Protein AF-A0A2V7MPB0-F1 (afdb_monomer)

Foldseek 3Di:
DDDDDDDDDDDDDDDDDDDDDDDDDDPPPDDPLVVLLVVLCVPPLLVLVQLLQQQPWDALVLSCVLVVHDSVVSVVNVVSCVVSQQKDWDDDPPTITIHGGDDDPVSVVVSVVSSVVCPPPPSSVSSNVSSVVVVVVVVVVVVVVVVVVPD

pLDDT: mean 77.84, std 22.3, range [32.78, 97.69]

Mean predicted aligned error: 12.43 Å

Radius of gyration: 20.76 Å; Cα contacts (8 Å, |Δi|>4): 120; chains: 1; bounding box: 66×56×43 Å

Structure (mmCIF, N/CA/C/O backbone):
data_AF-A0A2V7MPB0-F1
#
_entry.id   AF-A0A2V7MPB0-F1
#
loop_
_atom_site.group_PDB
_atom_site.id
_atom_site.type_symbol
_atom_site.label_atom_id
_atom_site.label_alt_id
_atom_site.label_comp_id
_atom_site.label_asym_id
_atom_site.label_entity_id
_atom_site.label_seq_id
_atom_site.pdbx_PDB_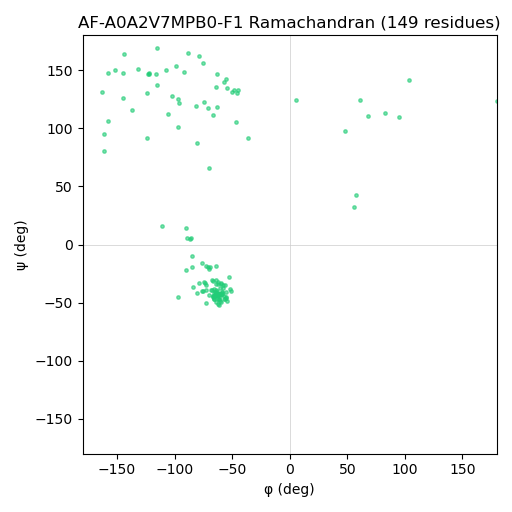ins_code
_atom_site.Cartn_x
_atom_site.Cartn_y
_atom_site.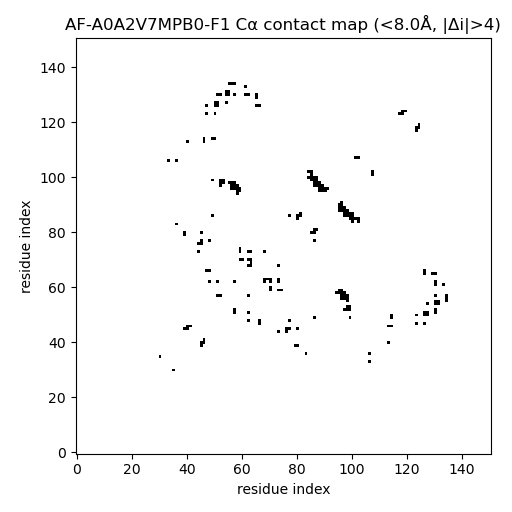Cartn_z
_atom_site.occupancy
_atom_site.B_iso_or_equiv
_atom_site.auth_seq_id
_atom_site.auth_comp_id
_atom_site.auth_asym_id
_atom_site.auth_atom_id
_atom_site.pdbx_PDB_model_num
ATOM 1 N N . MET A 1 1 ? 47.059 25.910 17.889 1.00 35.47 1 MET A N 1
ATOM 2 C CA . MET A 1 1 ? 45.978 26.464 17.040 1.00 35.47 1 MET A CA 1
ATOM 3 C C . MET A 1 1 ? 44.993 25.345 16.691 1.00 35.47 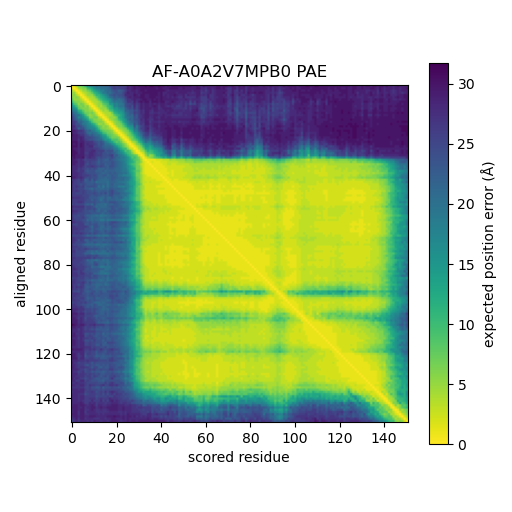1 MET A C 1
ATOM 5 O O . MET A 1 1 ? 45.446 24.213 16.582 1.00 35.47 1 MET A O 1
ATOM 9 N N . PRO A 1 2 ? 43.673 25.607 16.669 1.00 44.56 2 PRO A N 1
ATOM 10 C CA . PRO A 1 2 ? 42.659 24.705 17.219 1.00 44.56 2 PRO A CA 1
ATOM 11 C C . PRO A 1 2 ? 41.674 24.093 16.204 1.00 44.56 2 PRO A C 1
ATOM 13 O O . PRO A 1 2 ? 41.567 24.509 15.057 1.00 44.56 2 PRO A O 1
ATOM 16 N N . ARG A 1 3 ? 40.927 23.110 16.724 1.00 42.91 3 ARG A N 1
ATOM 17 C CA . ARG A 1 3 ? 39.773 22.381 16.168 1.00 42.91 3 ARG A CA 1
ATOM 18 C C . ARG A 1 3 ? 38.673 23.284 15.566 1.00 42.91 3 ARG A C 1
ATOM 20 O O . ARG A 1 3 ? 38.151 24.150 16.265 1.00 42.91 3 ARG A O 1
ATOM 27 N N . GLN A 1 4 ? 38.202 22.955 14.360 1.00 40.31 4 GLN A N 1
ATOM 28 C CA . GLN A 1 4 ? 36.824 23.200 13.880 1.00 40.31 4 GLN A CA 1
ATOM 29 C C . GLN A 1 4 ? 36.034 21.895 14.127 1.00 40.31 4 GLN A C 1
ATOM 31 O O . GLN A 1 4 ? 36.533 20.840 13.758 1.00 40.31 4 GLN A O 1
ATOM 36 N N . LYS A 1 5 ? 34.922 21.756 14.867 1.00 34.31 5 LYS A N 1
ATOM 37 C CA . LYS A 1 5 ? 33.703 22.536 15.180 1.00 34.31 5 LYS A CA 1
ATOM 38 C C . LYS A 1 5 ? 32.721 22.732 14.016 1.00 34.31 5 LYS A C 1
ATOM 40 O O . LYS A 1 5 ? 32.942 23.578 13.162 1.00 34.31 5 LYS A O 1
ATOM 45 N N . GLY A 1 6 ? 31.569 22.061 14.164 1.00 32.78 6 GLY A N 1
ATOM 46 C CA . GLY A 1 6 ? 30.257 22.455 13.635 1.00 32.78 6 GLY A CA 1
ATOM 47 C C . GLY A 1 6 ? 29.822 21.674 12.396 1.00 32.78 6 GLY A C 1
ATOM 48 O O . GLY A 1 6 ? 30.654 21.381 11.558 1.00 32.78 6 GLY A O 1
ATOM 49 N N . TYR A 1 7 ? 28.572 21.282 12.164 1.00 33.94 7 TYR A N 1
ATOM 50 C CA . TYR A 1 7 ? 27.263 21.359 12.830 1.00 33.94 7 TYR A CA 1
ATOM 51 C C . TYR A 1 7 ? 26.460 20.183 12.202 1.00 33.94 7 TYR A C 1
ATOM 53 O O . TYR A 1 7 ? 26.787 19.756 11.103 1.00 33.94 7 TYR A O 1
ATOM 61 N N . PHE A 1 8 ? 25.532 19.500 12.873 1.00 36.81 8 PHE A N 1
ATOM 62 C CA . PHE A 1 8 ? 24.107 19.827 12.785 1.00 36.81 8 PHE A CA 1
ATOM 63 C C . PHE A 1 8 ? 23.319 19.185 13.943 1.00 36.81 8 PHE A C 1
ATOM 65 O O . PHE A 1 8 ? 23.460 18.005 14.264 1.00 36.81 8 PHE A O 1
ATOM 72 N N . HIS A 1 9 ? 22.500 20.038 14.562 1.00 37.03 9 HIS A N 1
ATOM 73 C CA . HIS A 1 9 ? 21.437 19.794 15.543 1.00 37.03 9 HIS A CA 1
ATOM 74 C C . HIS A 1 9 ? 20.533 18.616 15.139 1.00 37.03 9 HIS A C 1
ATOM 76 O O . HIS A 1 9 ? 20.185 18.493 13.974 1.00 37.03 9 HIS A O 1
ATOM 82 N N . ARG A 1 10 ? 20.183 17.634 15.980 1.00 37.50 10 ARG A N 1
ATOM 83 C CA . ARG A 1 10 ? 19.564 17.608 17.324 1.00 37.50 10 ARG A CA 1
ATOM 84 C C . ARG A 1 10 ? 18.156 18.231 17.383 1.00 37.50 10 ARG A C 1
ATOM 86 O O . ARG A 1 10 ? 17.998 19.421 17.162 1.00 37.50 10 ARG A O 1
ATOM 93 N N . HIS A 1 11 ? 17.228 17.397 17.871 1.00 33.38 11 HIS A N 1
ATOM 94 C CA . HIS A 1 11 ? 15.872 17.647 18.385 1.00 33.38 11 HIS A CA 1
ATOM 95 C C . HIS A 1 11 ? 14.714 17.487 17.397 1.00 33.38 11 HIS A C 1
ATOM 97 O O . HIS A 1 11 ? 14.503 18.336 16.555 1.00 33.38 11 HIS A O 1
ATOM 103 N N . HIS A 1 12 ? 13.908 16.438 17.596 1.00 35.84 12 HIS A N 1
ATOM 104 C CA . HIS A 1 12 ? 12.483 16.578 17.930 1.00 35.84 12 HIS A CA 1
ATOM 105 C C . HIS A 1 12 ? 11.972 15.262 18.534 1.00 35.84 12 HIS A C 1
ATOM 107 O O . HIS A 1 12 ? 11.354 14.425 17.888 1.00 35.84 12 HIS A O 1
ATOM 113 N N . ALA A 1 13 ? 12.264 15.079 19.820 1.00 36.88 13 ALA A N 1
ATOM 114 C CA . ALA A 1 13 ? 11.569 14.128 20.671 1.00 36.88 13 ALA A CA 1
ATOM 115 C C . ALA A 1 13 ? 11.028 14.896 21.881 1.00 36.88 13 ALA A C 1
ATOM 117 O O . ALA A 1 13 ? 11.789 15.596 22.547 1.00 36.88 13 ALA A O 1
ATOM 118 N N . ARG A 1 14 ? 9.736 14.679 22.157 1.00 37.25 14 ARG A N 1
ATOM 119 C CA . ARG A 1 14 ? 8.927 15.114 23.314 1.00 37.25 14 ARG A CA 1
ATOM 120 C C . ARG A 1 14 ? 8.344 16.531 23.278 1.00 37.25 14 ARG A C 1
ATOM 122 O O . ARG A 1 14 ? 9.038 17.508 23.512 1.00 37.25 14 ARG A O 1
ATOM 129 N N . SER A 1 15 ? 7.014 16.589 23.190 1.00 34.22 15 SER A N 1
ATOM 130 C CA . SER A 1 15 ? 6.198 17.325 24.166 1.00 34.22 15 SER A CA 1
ATOM 131 C C . SER A 1 15 ? 4.739 16.854 24.099 1.00 34.22 15 SER A C 1
ATOM 133 O O . SER A 1 15 ? 3.956 17.304 23.270 1.00 34.22 15 SER A O 1
ATOM 135 N N . LEU A 1 16 ? 4.389 15.904 24.969 1.00 42.66 16 LEU A N 1
ATOM 136 C CA . LEU A 1 16 ? 3.014 15.652 25.392 1.00 42.66 16 LEU A CA 1
ATOM 137 C C . LEU A 1 16 ? 2.831 16.387 26.721 1.00 42.66 16 LEU A C 1
ATOM 139 O O . LEU A 1 16 ? 3.278 15.891 27.752 1.00 42.66 16 LEU A O 1
ATOM 143 N N . ALA A 1 17 ? 2.190 17.555 26.706 1.00 36.44 17 ALA A N 1
ATOM 144 C CA . ALA A 1 17 ? 1.642 18.171 27.911 1.00 36.44 17 ALA A CA 1
ATOM 145 C C . ALA A 1 17 ? 0.520 19.165 27.566 1.00 36.44 17 ALA A C 1
ATOM 147 O O . ALA A 1 17 ? 0.748 20.253 27.051 1.00 36.44 17 ALA A O 1
ATOM 148 N N . ARG A 1 18 ? -0.700 18.713 27.870 1.00 45.03 18 ARG A N 1
ATOM 149 C CA . ARG A 1 18 ? -1.911 19.438 28.286 1.00 45.03 18 ARG A CA 1
ATOM 150 C C . ARG A 1 18 ? -1.863 20.980 28.283 1.00 45.03 18 ARG A C 1
ATOM 152 O O . ARG A 1 18 ? -1.160 21.583 29.088 1.00 45.03 18 ARG A O 1
ATOM 159 N N . ARG A 1 19 ? -2.808 21.588 27.562 1.00 35.94 19 ARG A N 1
ATOM 160 C CA . ARG A 1 19 ? -3.539 22.792 27.996 1.00 35.94 19 ARG A CA 1
ATOM 161 C C . ARG A 1 19 ? -4.977 22.704 27.491 1.00 35.94 19 ARG A C 1
ATOM 163 O O . ARG A 1 19 ? -5.194 22.434 26.315 1.00 35.94 19 ARG A O 1
ATOM 170 N N . GLY A 1 20 ? -5.918 22.841 28.420 1.00 35.56 20 GLY A N 1
ATOM 171 C CA . GLY A 1 20 ? -7.351 22.798 28.164 1.00 35.56 20 GLY A CA 1
ATOM 172 C C . GLY A 1 20 ? -7.907 24.099 27.586 1.00 35.56 20 GLY A C 1
ATOM 173 O O . GLY A 1 20 ? -7.283 25.155 27.670 1.00 35.56 20 GLY A O 1
ATOM 174 N N . ASP A 1 21 ? -9.094 23.933 27.013 1.00 43.53 21 ASP A N 1
ATOM 175 C CA . ASP A 1 21 ? -10.248 24.830 26.996 1.00 43.53 21 ASP A CA 1
ATOM 176 C C . ASP A 1 21 ? -10.045 26.308 26.640 1.00 43.53 21 ASP A C 1
ATOM 178 O O . ASP A 1 21 ? -9.843 27.174 27.486 1.00 43.53 21 ASP A O 1
ATOM 182 N N . ALA A 1 22 ? -10.312 26.605 25.367 1.00 40.62 22 ALA A N 1
ATOM 183 C CA . ALA A 1 22 ? -11.022 27.817 24.981 1.00 40.62 22 ALA A CA 1
ATOM 184 C C . ALA A 1 22 ? -12.058 27.467 23.901 1.00 40.62 22 ALA A C 1
ATOM 186 O O . ALA A 1 22 ? -11.737 27.013 22.800 1.00 40.62 22 ALA A O 1
ATOM 187 N N . ALA A 1 23 ? -13.329 27.642 24.253 1.00 47.19 23 ALA A N 1
ATOM 188 C CA . ALA A 1 23 ? -14.460 27.494 23.360 1.00 47.19 23 ALA A CA 1
ATOM 189 C C . ALA A 1 23 ? -14.437 28.592 22.285 1.00 47.19 23 ALA A C 1
ATOM 191 O O . ALA A 1 23 ? -14.696 29.757 22.571 1.00 47.19 23 ALA A O 1
ATOM 192 N N . ALA A 1 24 ? -14.190 28.202 21.034 1.00 46.72 24 ALA A N 1
ATOM 193 C CA . ALA A 1 24 ? -14.549 28.992 19.864 1.00 46.72 24 ALA A CA 1
ATOM 194 C C . ALA A 1 24 ? -15.762 28.345 19.184 1.00 46.72 24 ALA A C 1
ATOM 196 O O . ALA A 1 24 ? -15.707 27.215 18.682 1.00 46.72 24 ALA A O 1
ATOM 197 N N . LYS A 1 25 ? -16.863 29.091 19.262 1.00 46.41 25 LYS A N 1
ATOM 198 C CA . LYS A 1 25 ? -18.147 28.923 18.594 1.00 46.41 25 LYS A CA 1
ATOM 199 C C . LYS A 1 25 ? -17.956 29.250 17.113 1.00 46.41 25 LYS A C 1
ATOM 201 O O . LYS A 1 25 ? -17.578 30.360 16.767 1.00 46.41 25 LYS A O 1
ATOM 206 N N . GLY A 1 26 ? -18.189 28.264 16.266 1.00 38.09 26 GLY A N 1
ATOM 207 C CA . GLY A 1 26 ? -18.098 28.352 14.816 1.00 38.09 26 GLY A CA 1
ATOM 208 C C . GLY A 1 26 ? -18.445 26.972 14.298 1.00 38.09 26 GLY A C 1
ATOM 209 O O . GLY A 1 26 ? -17.879 25.998 14.784 1.00 38.09 26 GLY A O 1
ATOM 210 N N . ASP A 1 27 ? -19.454 26.900 13.444 1.00 40.50 27 ASP A N 1
ATOM 211 C CA . ASP A 1 27 ? -20.056 25.702 12.867 1.00 40.50 27 ASP A CA 1
ATOM 212 C C . ASP A 1 27 ? -19.028 24.591 12.566 1.00 40.50 27 ASP A C 1
ATOM 214 O O . ASP A 1 27 ? -18.370 24.567 11.526 1.00 40.50 27 ASP A O 1
ATOM 218 N N . ARG A 1 28 ? -18.814 23.685 13.531 1.00 43.69 28 ARG A N 1
ATOM 219 C CA . ARG A 1 28 ? -17.905 22.552 13.360 1.00 43.69 28 ARG A CA 1
ATOM 220 C C . ARG A 1 28 ? -18.680 21.504 12.593 1.00 43.69 28 ARG A C 1
ATOM 222 O O . ARG A 1 28 ? -19.291 20.626 13.205 1.00 43.69 28 ARG A O 1
ATOM 229 N N . VAL A 1 29 ? -18.634 21.587 11.266 1.00 41.6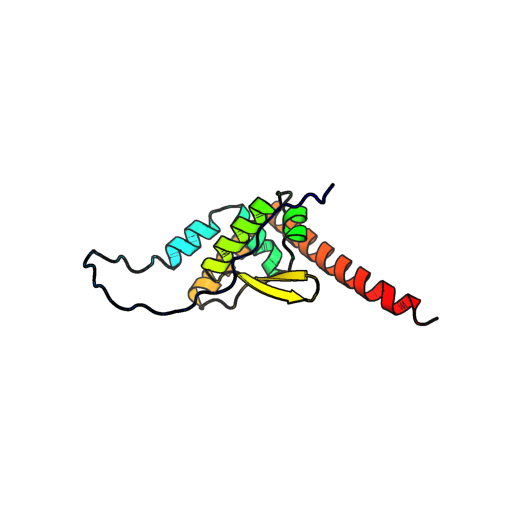9 29 VAL A N 1
ATOM 230 C CA . VAL A 1 29 ? -18.889 20.434 10.400 1.00 41.69 29 VAL A CA 1
ATOM 231 C C . VAL A 1 29 ? -18.075 19.281 10.987 1.00 41.69 29 VAL A C 1
ATOM 233 O O . VAL A 1 29 ? -16.844 19.282 10.946 1.00 41.69 29 VAL A O 1
ATOM 236 N N . ARG A 1 30 ? -18.759 18.345 11.654 1.00 47.69 30 ARG A N 1
ATOM 237 C CA . ARG A 1 30 ? -18.133 17.134 12.188 1.00 47.69 30 ARG A CA 1
ATOM 238 C C . ARG A 1 30 ? -17.426 16.438 11.022 1.00 47.69 30 ARG A C 1
ATOM 240 O O . ARG A 1 30 ? -17.953 16.487 9.910 1.00 47.69 30 ARG A O 1
ATOM 247 N N . PRO A 1 31 ? -16.246 15.841 11.254 1.00 47.00 31 PRO A N 1
ATOM 248 C CA . PRO A 1 31 ? -15.356 15.403 10.187 1.00 47.00 31 PRO A CA 1
ATOM 249 C C . PRO A 1 31 ? -16.129 14.578 9.168 1.00 47.00 31 PRO A C 1
ATOM 251 O O . PRO A 1 31 ? -16.874 13.661 9.534 1.00 47.00 31 PRO A O 1
ATOM 254 N N . ARG A 1 32 ? -15.954 14.907 7.888 1.00 54.94 32 ARG A N 1
ATOM 255 C CA . ARG A 1 32 ? -16.413 14.071 6.784 1.00 54.94 32 ARG A CA 1
ATOM 256 C C . ARG A 1 32 ? -15.528 12.820 6.765 1.00 54.94 32 ARG A C 1
ATOM 258 O O . ARG A 1 32 ? -14.801 12.625 5.812 1.00 54.94 32 ARG A O 1
ATOM 265 N N . LEU A 1 33 ? -15.589 11.955 7.785 1.00 72.56 33 LEU A N 1
ATOM 266 C CA . LEU A 1 33 ? -14.692 10.793 7.941 1.00 72.56 33 LEU A CA 1
ATOM 267 C C . LEU A 1 33 ? -14.644 9.930 6.670 1.00 72.56 33 LEU A C 1
ATOM 269 O O . LEU A 1 33 ? -13.582 9.503 6.233 1.00 72.56 33 LEU A O 1
ATOM 273 N N . VAL A 1 34 ? -15.803 9.754 6.031 1.00 79.69 34 VAL A N 1
ATOM 274 C CA . VAL A 1 34 ? -15.926 9.056 4.747 1.00 79.69 34 VAL A CA 1
ATOM 275 C C . VAL A 1 34 ? -15.440 9.911 3.573 1.00 79.69 34 VAL A C 1
ATOM 277 O O . VAL A 1 34 ? -14.793 9.386 2.676 1.00 79.69 34 VAL A O 1
ATOM 280 N N . GLY A 1 35 ? -15.725 11.214 3.564 1.00 84.44 35 GLY A N 1
ATOM 281 C CA . GLY A 1 35 ? -15.290 12.122 2.499 1.00 84.44 35 GLY A CA 1
ATOM 282 C C . GLY A 1 35 ? -13.771 12.296 2.453 1.00 84.44 35 GLY A C 1
ATOM 283 O O . GLY A 1 35 ? -13.195 12.241 1.375 1.00 84.44 35 GLY A O 1
ATOM 284 N N . ASP A 1 36 ? -13.127 12.417 3.611 1.00 85.25 36 ASP A N 1
ATOM 285 C CA . ASP A 1 36 ? -11.674 12.535 3.757 1.00 85.25 36 ASP A CA 1
ATOM 286 C C . ASP A 1 36 ? -10.981 11.229 3.343 1.00 85.25 36 ASP A C 1
ATOM 288 O O . ASP A 1 36 ? -9.957 11.247 2.656 1.00 85.25 36 ASP A O 1
ATOM 292 N N . LEU A 1 37 ? -11.581 10.081 3.689 1.00 85.88 37 LEU A N 1
ATOM 293 C CA . LEU A 1 37 ? -11.131 8.772 3.219 1.00 85.88 37 LEU A CA 1
ATOM 294 C C . LEU A 1 37 ? -11.240 8.665 1.694 1.00 85.88 37 LEU A C 1
ATOM 296 O O . LEU A 1 37 ? -10.264 8.304 1.045 1.00 85.88 37 LEU A O 1
ATOM 300 N N . LEU A 1 38 ? -12.397 8.992 1.116 1.00 89.19 38 LEU A N 1
ATOM 301 C CA . LEU A 1 38 ? -12.605 8.928 -0.332 1.00 89.19 38 LEU A CA 1
ATOM 302 C C . LEU A 1 38 ? -11.674 9.885 -1.081 1.00 89.19 38 LEU A C 1
ATOM 304 O O . LEU A 1 38 ? -11.065 9.477 -2.062 1.00 89.19 38 LEU A O 1
ATOM 308 N N . ALA A 1 39 ? -11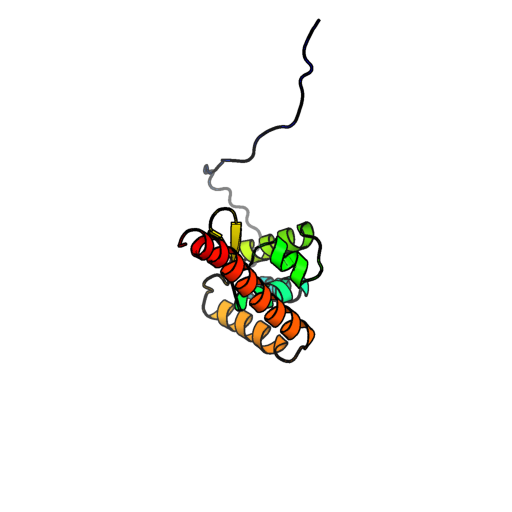.508 11.116 -0.594 1.00 90.69 39 ALA A N 1
ATOM 309 C CA . ALA A 1 39 ? -10.575 12.084 -1.162 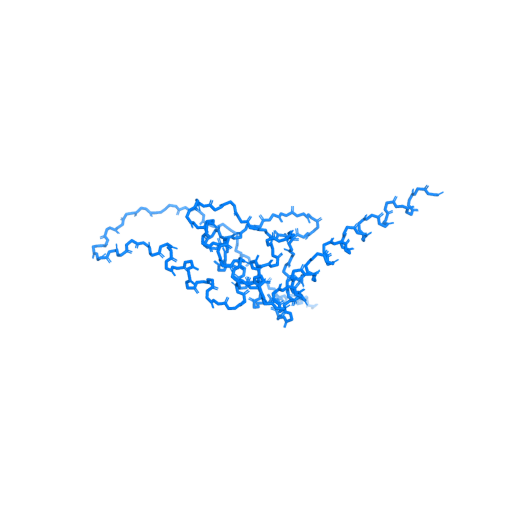1.00 90.69 39 ALA A CA 1
ATOM 310 C C . ALA A 1 39 ? -9.133 11.563 -1.118 1.00 90.69 39 ALA A C 1
ATOM 312 O O . ALA A 1 39 ? -8.412 11.653 -2.107 1.00 90.69 39 ALA A O 1
ATOM 313 N N . THR A 1 40 ? -8.733 10.940 -0.008 1.00 91.81 40 THR A N 1
ATOM 314 C CA . THR A 1 40 ? -7.398 10.343 0.116 1.00 91.81 40 THR A CA 1
ATOM 315 C C . THR A 1 40 ? -7.216 9.161 -0.828 1.00 91.81 40 THR A C 1
ATOM 317 O O . THR A 1 40 ? -6.179 9.061 -1.475 1.00 91.81 40 THR A O 1
ATOM 320 N N . LEU A 1 41 ? -8.206 8.272 -0.933 1.00 90.25 41 LEU A N 1
ATOM 321 C CA . LEU A 1 41 ? -8.153 7.112 -1.829 1.00 90.25 41 LEU A CA 1
ATOM 322 C C . LEU A 1 41 ? -8.239 7.493 -3.312 1.00 90.25 41 LEU A C 1
ATOM 324 O O . LEU A 1 41 ? -7.813 6.705 -4.152 1.00 90.25 41 LEU A O 1
ATOM 328 N N . ASN A 1 42 ? -8.764 8.678 -3.629 1.00 91.25 42 ASN A N 1
ATOM 329 C CA . ASN A 1 42 ? -8.807 9.205 -4.990 1.00 91.25 42 ASN A CA 1
ATOM 330 C C . ASN A 1 42 ? -7.415 9.586 -5.523 1.00 91.25 42 ASN A C 1
ATOM 332 O O . ASN A 1 42 ? -7.224 9.670 -6.732 1.00 91.25 42 ASN A O 1
ATOM 336 N N . GLU A 1 43 ? -6.430 9.783 -4.644 1.00 94.69 43 GLU A N 1
ATOM 337 C CA . GLU A 1 43 ? -5.048 9.998 -5.064 1.00 94.69 43 GLU A CA 1
ATOM 338 C C . GLU A 1 43 ? -4.410 8.682 -5.545 1.00 94.69 43 GLU A C 1
ATOM 340 O O . GLU A 1 43 ? -4.297 7.726 -4.761 1.00 94.69 43 GLU A O 1
ATOM 345 N N . PRO A 1 44 ? -3.910 8.615 -6.797 1.00 93.75 44 PRO A N 1
ATOM 346 C CA . PRO A 1 44 ? -3.395 7.376 -7.382 1.00 93.75 44 PRO A CA 1
ATOM 347 C C . PRO A 1 44 ? -2.295 6.724 -6.540 1.00 93.75 44 PRO A C 1
ATOM 349 O O . PRO A 1 44 ? -2.280 5.508 -6.346 1.00 93.75 44 PRO A O 1
ATOM 352 N N . THR A 1 45 ? -1.386 7.529 -5.986 1.00 95.94 45 THR A N 1
ATOM 353 C CA . THR A 1 45 ? -0.270 7.041 -5.166 1.00 95.94 45 THR A CA 1
ATOM 354 C C . THR A 1 45 ? -0.756 6.371 -3.880 1.00 95.94 45 THR A C 1
ATOM 356 O O . THR A 1 45 ? -0.253 5.305 -3.523 1.00 95.94 45 THR A O 1
ATOM 359 N N . HIS A 1 46 ? -1.762 6.938 -3.204 1.00 96.44 46 HIS A N 1
ATOM 360 C CA . HIS A 1 46 ? -2.326 6.346 -1.988 1.00 96.44 46 HIS A CA 1
ATOM 361 C C . HIS A 1 46 ? -2.960 4.989 -2.277 1.00 96.44 46 HIS A C 1
ATOM 363 O O . HIS A 1 46 ? -2.718 4.025 -1.545 1.00 96.44 46 HIS A O 1
ATOM 369 N N . LEU A 1 47 ? -3.716 4.891 -3.372 1.00 95.19 47 LEU A N 1
ATOM 370 C CA . LEU A 1 47 ? -4.362 3.648 -3.768 1.00 95.19 47 LEU A CA 1
ATOM 371 C C . LEU A 1 47 ? -3.325 2.581 -4.136 1.00 95.19 47 LEU A C 1
ATOM 373 O O . LEU A 1 47 ? -3.428 1.446 -3.668 1.00 95.19 47 LEU A O 1
ATOM 377 N N . ARG A 1 48 ? -2.275 2.930 -4.888 1.00 96.56 48 ARG A N 1
ATOM 378 C CA . ARG A 1 48 ? -1.195 1.990 -5.233 1.00 96.56 48 ARG A CA 1
ATOM 379 C C . ARG A 1 48 ? -0.416 1.497 -4.006 1.00 96.56 48 ARG A C 1
ATOM 381 O O . ARG A 1 48 ? -0.117 0.301 -3.908 1.00 96.56 48 ARG A O 1
ATOM 388 N N . ILE A 1 49 ? -0.140 2.376 -3.035 1.00 96.94 49 ILE A N 1
ATOM 389 C CA . ILE A 1 49 ? 0.460 1.987 -1.746 1.00 96.94 49 ILE A CA 1
ATOM 390 C C . ILE A 1 49 ? -0.467 1.015 -1.017 1.00 96.94 49 ILE A C 1
ATOM 392 O O . ILE A 1 49 ? -0.030 -0.080 -0.657 1.00 96.94 49 ILE A O 1
ATOM 396 N N . LEU A 1 50 ? -1.745 1.375 -0.854 1.00 95.56 50 LEU A N 1
ATOM 397 C CA . LEU A 1 50 ? -2.752 0.546 -0.188 1.00 95.56 50 LEU A CA 1
ATOM 398 C C . LEU A 1 50 ? -2.850 -0.839 -0.834 1.00 95.56 50 LEU A C 1
ATOM 400 O O . LEU A 1 50 ? -2.837 -1.870 -0.160 1.00 95.56 50 LEU A O 1
ATOM 404 N N . ASN A 1 51 ? -2.883 -0.856 -2.161 1.00 95.94 51 ASN A N 1
ATOM 405 C CA . ASN A 1 51 ? -2.934 -2.047 -2.983 1.00 95.94 51 ASN A CA 1
ATOM 406 C C . ASN A 1 51 ? -1.737 -2.977 -2.741 1.00 95.94 51 ASN A C 1
ATOM 408 O O . ASN A 1 51 ? -1.922 -4.191 -2.617 1.00 95.94 51 ASN A O 1
ATOM 412 N N . SER A 1 52 ? -0.541 -2.413 -2.593 1.00 96.31 52 SER A N 1
ATOM 413 C CA . SER A 1 52 ? 0.693 -3.157 -2.327 1.00 96.31 52 SER A CA 1
ATOM 414 C C . SER A 1 52 ? 0.737 -3.703 -0.894 1.00 96.31 52 SER A C 1
ATOM 416 O O . SER A 1 52 ? 0.920 -4.908 -0.695 1.00 96.31 52 SER A O 1
ATOM 418 N N . VAL A 1 53 ? 0.484 -2.854 0.111 1.00 95.69 53 VAL A N 1
ATOM 419 C CA . VAL A 1 53 ? 0.557 -3.242 1.536 1.00 95.69 53 VAL A CA 1
ATOM 420 C C . VAL A 1 53 ? -0.599 -4.140 1.986 1.00 95.69 53 VAL A C 1
ATOM 422 O O . VAL A 1 53 ? -0.480 -4.841 2.989 1.00 95.69 53 VAL A O 1
ATOM 425 N N . SER A 1 54 ? -1.704 -4.179 1.228 1.00 94.25 54 SER A N 1
ATOM 426 C CA . SER A 1 54 ? -2.803 -5.135 1.442 1.00 94.25 54 SER A CA 1
ATOM 427 C C . SER A 1 54 ? -2.390 -6.594 1.230 1.00 94.25 54 SER A C 1
ATOM 429 O O . SER A 1 54 ? -3.096 -7.507 1.659 1.00 94.25 54 SER A O 1
ATOM 431 N N . ARG A 1 55 ? -1.271 -6.837 0.535 1.00 93.81 55 ARG A N 1
ATOM 432 C CA . ARG A 1 55 ? -0.795 -8.188 0.211 1.00 93.81 55 ARG A CA 1
ATOM 433 C C . ARG A 1 55 ? 0.260 -8.674 1.176 1.00 93.81 55 ARG A C 1
ATOM 435 O O . ARG A 1 55 ? 0.210 -9.831 1.579 1.00 93.81 55 ARG A O 1
ATOM 442 N N . VAL A 1 56 ? 1.215 -7.812 1.489 1.00 94.75 56 VAL A N 1
ATOM 443 C CA . VAL A 1 56 ? 2.351 -8.105 2.358 1.00 94.75 56 VAL A CA 1
ATOM 444 C C . VAL A 1 56 ? 2.807 -6.810 3.028 1.00 94.75 56 VAL A C 1
ATOM 446 O O . VAL A 1 56 ? 2.677 -5.745 2.425 1.00 94.75 56 VAL A O 1
ATOM 449 N N . PRO A 1 57 ? 3.372 -6.866 4.242 1.00 94.88 57 PRO A N 1
ATOM 450 C CA . PRO A 1 57 ? 4.007 -5.698 4.830 1.00 94.88 57 PRO A CA 1
ATOM 451 C C . PRO A 1 57 ? 5.229 -5.236 4.027 1.00 94.88 57 PRO A C 1
ATOM 453 O O . PRO A 1 57 ? 6.059 -6.064 3.647 1.00 94.88 57 PRO A O 1
ATOM 456 N N . LEU A 1 58 ? 5.364 -3.927 3.801 1.00 95.00 58 LEU A N 1
ATOM 457 C CA . LEU A 1 58 ? 6.437 -3.352 2.975 1.00 95.00 58 LEU A CA 1
ATOM 458 C C . LEU A 1 58 ? 7.128 -2.169 3.653 1.00 95.00 58 LEU A C 1
ATOM 460 O O . LEU A 1 58 ? 6.519 -1.447 4.438 1.00 95.00 58 LEU A O 1
ATOM 464 N N . SER A 1 59 ? 8.402 -1.964 3.327 1.00 94.81 59 SER A N 1
ATOM 465 C CA . SER A 1 59 ? 9.172 -0.787 3.753 1.00 94.81 59 SER A CA 1
ATOM 466 C C . SER A 1 59 ? 9.016 0.379 2.766 1.00 94.81 59 SER A C 1
ATOM 468 O O . SER A 1 59 ? 8.591 0.165 1.630 1.00 94.81 59 SER A O 1
ATOM 470 N N . VAL A 1 60 ? 9.393 1.605 3.160 1.00 96.00 60 VAL A N 1
ATOM 471 C CA . VAL A 1 60 ? 9.402 2.759 2.230 1.00 96.00 60 VAL A CA 1
ATOM 472 C C . VAL A 1 60 ? 10.288 2.499 1.001 1.00 96.00 60 VAL A C 1
ATOM 474 O O . VAL A 1 60 ? 9.780 2.685 -0.104 1.00 96.00 60 VAL A O 1
ATOM 477 N N . PRO A 1 61 ? 11.530 1.983 1.132 1.00 95.19 61 PRO A N 1
ATOM 478 C CA . PRO A 1 61 ? 12.364 1.695 -0.037 1.00 95.19 61 PRO A CA 1
ATOM 479 C C . PRO A 1 61 ? 11.768 0.635 -0.977 1.00 95.19 61 PRO A C 1
ATOM 481 O O . PRO A 1 61 ? 11.926 0.721 -2.194 1.00 95.19 61 PRO A O 1
ATOM 484 N N . ASP A 1 62 ? 11.049 -0.366 -0.446 1.00 95.38 62 ASP A N 1
ATOM 485 C CA . ASP A 1 62 ? 10.341 -1.328 -1.305 1.00 95.38 62 ASP A CA 1
ATOM 486 C C . ASP A 1 62 ? 9.221 -0.662 -2.087 1.00 95.38 62 ASP A C 1
ATOM 488 O O . ASP A 1 62 ? 9.096 -0.896 -3.284 1.00 95.38 62 ASP A O 1
ATOM 492 N N . LEU A 1 63 ? 8.400 0.142 -1.410 1.00 96.75 63 LEU A N 1
ATOM 493 C CA . LEU A 1 63 ? 7.280 0.838 -2.034 1.00 96.75 63 LEU A CA 1
ATOM 494 C C . LEU A 1 63 ? 7.777 1.824 -3.093 1.00 96.75 63 LEU A C 1
ATOM 496 O O . LEU A 1 63 ? 7.242 1.829 -4.193 1.00 96.75 63 LEU A O 1
ATOM 500 N N . ALA A 1 64 ? 8.837 2.581 -2.816 1.00 97.31 64 ALA A N 1
ATOM 501 C CA . ALA A 1 64 ? 9.491 3.447 -3.796 1.00 97.31 64 ALA A CA 1
ATOM 502 C C . ALA A 1 64 ? 9.922 2.674 -5.048 1.00 97.31 64 ALA A C 1
ATOM 504 O O . ALA A 1 64 ? 9.615 3.077 -6.169 1.00 97.31 64 ALA A O 1
ATOM 505 N N . ALA A 1 65 ? 10.551 1.513 -4.864 1.00 96.38 65 ALA A N 1
ATOM 506 C CA . ALA A 1 65 ? 11.015 0.705 -5.980 1.00 96.38 65 ALA A CA 1
ATOM 507 C C . ALA A 1 65 ? 9.888 -0.018 -6.743 1.00 96.38 65 ALA A C 1
ATOM 509 O O . ALA A 1 65 ? 10.014 -0.212 -7.945 1.00 96.38 65 ALA A O 1
ATOM 510 N N . ILE A 1 66 ? 8.810 -0.435 -6.070 1.00 96.31 66 ILE A N 1
ATOM 511 C CA . ILE A 1 66 ? 7.634 -1.050 -6.715 1.00 96.31 66 ILE A CA 1
ATOM 512 C C . ILE A 1 66 ? 6.861 -0.005 -7.518 1.00 96.31 66 ILE A C 1
ATOM 514 O O . ILE A 1 66 ? 6.407 -0.283 -8.621 1.00 96.31 66 ILE A O 1
ATOM 518 N N . LEU A 1 67 ? 6.686 1.184 -6.941 1.00 95.94 67 LEU A N 1
ATOM 519 C CA . LEU A 1 67 ? 5.851 2.229 -7.518 1.00 95.94 67 LEU A CA 1
ATOM 520 C C . LEU A 1 67 ? 6.584 3.094 -8.542 1.00 95.94 67 LEU A C 1
ATOM 522 O O . LEU A 1 67 ? 5.920 3.874 -9.226 1.00 95.94 67 LEU A O 1
ATOM 526 N N . GLU A 1 68 ? 7.908 2.933 -8.633 1.00 96.62 68 GLU A N 1
ATOM 527 C CA . GLU A 1 68 ? 8.825 3.748 -9.435 1.00 96.62 68 GLU A CA 1
ATOM 528 C C . GLU A 1 68 ? 8.742 5.233 -9.047 1.00 96.62 68 GLU A C 1
ATOM 530 O O . GLU A 1 68 ? 8.719 6.132 -9.885 1.00 96.62 68 GLU A O 1
ATOM 535 N N . LEU A 1 69 ? 8.675 5.488 -7.736 1.00 97.06 69 LEU A N 1
ATOM 536 C CA . LEU A 1 69 ? 8.552 6.823 -7.155 1.00 97.06 69 LEU A CA 1
ATOM 537 C C . LEU A 1 69 ? 9.710 7.115 -6.192 1.00 97.06 69 LEU A C 1
ATOM 539 O O . LEU A 1 69 ? 10.163 6.212 -5.488 1.00 97.06 69 LEU A O 1
ATOM 543 N N . PRO A 1 70 ? 10.151 8.379 -6.078 1.00 97.69 70 PRO A N 1
ATOM 544 C CA . PRO A 1 70 ? 11.096 8.792 -5.046 1.00 97.69 70 PRO A CA 1
ATOM 545 C C . PRO A 1 70 ? 10.593 8.489 -3.626 1.00 97.69 70 PRO A C 1
ATOM 547 O O . PRO A 1 70 ? 9.431 8.744 -3.299 1.00 97.69 70 PRO A O 1
ATOM 550 N N . GLU A 1 71 ? 11.493 8.035 -2.747 1.00 96.56 71 GLU A N 1
ATOM 551 C CA . GLU A 1 71 ? 11.178 7.757 -1.336 1.00 96.56 71 GLU A CA 1
ATOM 552 C C . GLU A 1 71 ? 10.493 8.920 -0.593 1.00 96.56 71 GLU A C 1
ATOM 554 O O . GLU A 1 71 ? 9.557 8.642 0.158 1.00 96.56 71 GLU A O 1
ATOM 559 N N . PRO A 1 72 ? 10.847 10.208 -0.806 1.00 97.69 72 PRO A N 1
ATOM 560 C CA . PRO A 1 72 ? 10.148 11.316 -0.152 1.00 97.69 72 PRO A CA 1
ATOM 561 C C . PRO A 1 72 ? 8.656 11.394 -0.505 1.00 97.69 72 PRO A C 1
ATOM 563 O O . PRO A 1 72 ? 7.835 11.664 0.370 1.00 97.69 72 PRO A O 1
ATOM 566 N N . ILE A 1 73 ? 8.292 11.104 -1.761 1.00 97.50 73 ILE A N 1
ATOM 567 C CA . ILE A 1 73 ? 6.892 11.102 -2.214 1.00 97.50 73 ILE A CA 1
ATOM 568 C C . ILE A 1 73 ? 6.131 9.966 -1.532 1.00 97.50 73 ILE A C 1
ATOM 570 O O . ILE A 1 73 ? 5.034 10.162 -1.010 1.00 97.50 73 ILE A O 1
ATOM 574 N N . VAL A 1 74 ? 6.737 8.779 -1.489 1.00 97.69 74 VAL A N 1
ATOM 575 C CA . VAL A 1 74 ? 6.148 7.608 -0.831 1.00 97.69 74 VAL A CA 1
ATOM 576 C C . VAL A 1 74 ? 6.010 7.829 0.674 1.00 97.69 74 VAL A C 1
ATOM 578 O O . VAL A 1 74 ? 4.981 7.480 1.248 1.00 97.69 74 VAL A O 1
ATOM 581 N N . SER A 1 75 ? 7.006 8.439 1.315 1.00 97.44 75 SER A N 1
ATOM 582 C CA . SER A 1 75 ? 6.974 8.748 2.745 1.00 97.44 75 SER A CA 1
ATOM 583 C C . SER A 1 75 ? 5.841 9.716 3.089 1.00 97.44 75 SER A C 1
ATOM 585 O O . SER A 1 75 ? 5.084 9.442 4.017 1.00 97.44 75 SER A O 1
ATOM 587 N N . ALA A 1 76 ? 5.679 10.798 2.320 1.00 97.38 76 ALA A N 1
ATOM 588 C CA . ALA A 1 76 ? 4.590 11.756 2.517 1.00 97.38 76 ALA A CA 1
ATOM 589 C C . ALA A 1 76 ? 3.210 11.100 2.328 1.00 97.38 76 ALA A C 1
ATOM 591 O O . ALA A 1 76 ? 2.300 11.290 3.133 1.00 97.38 76 ALA A O 1
ATOM 592 N N . ALA A 1 77 ? 3.068 10.257 1.303 1.00 97.19 77 ALA A N 1
ATOM 593 C CA . ALA A 1 77 ? 1.841 9.506 1.054 1.00 97.19 77 ALA A CA 1
ATOM 594 C C . ALA A 1 77 ? 1.516 8.519 2.197 1.00 97.19 77 ALA A C 1
ATOM 596 O O . ALA A 1 77 ? 0.369 8.402 2.633 1.00 97.19 77 ALA A O 1
ATOM 597 N N . ILE A 1 78 ? 2.526 7.826 2.730 1.00 96.94 78 ILE A N 1
ATOM 598 C CA . ILE A 1 78 ? 2.385 6.937 3.892 1.00 96.94 78 ILE A CA 1
ATOM 599 C C . ILE A 1 78 ? 1.988 7.714 5.150 1.00 96.94 78 ILE A C 1
ATOM 601 O O . ILE A 1 78 ? 1.178 7.217 5.933 1.00 96.94 78 ILE A O 1
ATOM 605 N N . GLU A 1 79 ? 2.542 8.906 5.362 1.00 96.19 79 GLU A N 1
ATOM 606 C CA . GLU A 1 79 ? 2.189 9.765 6.492 1.00 96.19 79 GLU A CA 1
ATOM 607 C C . GLU A 1 79 ? 0.711 10.171 6.438 1.00 96.19 79 GLU A C 1
ATOM 609 O O . GLU A 1 79 ? -0.013 9.974 7.417 1.00 96.19 79 GLU A O 1
ATOM 614 N N . THR A 1 80 ? 0.219 10.613 5.276 1.00 94.88 80 THR A N 1
ATOM 615 C CA . THR A 1 80 ? -1.210 10.900 5.064 1.00 94.88 80 THR A CA 1
ATOM 616 C C . THR A 1 80 ? -2.084 9.683 5.379 1.00 94.88 80 THR A C 1
ATOM 618 O O . THR A 1 80 ? -3.056 9.783 6.134 1.00 94.88 80 THR A O 1
ATOM 621 N N . LEU A 1 81 ? -1.710 8.503 4.878 1.00 93.88 81 LEU A N 1
ATOM 622 C CA . LEU A 1 81 ? -2.435 7.255 5.140 1.00 93.88 81 LEU A CA 1
ATOM 623 C C . LEU A 1 81 ? -2.410 6.838 6.625 1.00 93.88 81 LEU A C 1
ATOM 625 O O . LEU A 1 81 ? -3.385 6.270 7.126 1.00 93.88 81 LEU A O 1
ATOM 629 N N . GLN A 1 82 ? -1.322 7.113 7.347 1.00 93.06 82 GLN A N 1
ATOM 630 C CA . GLN A 1 82 ? -1.219 6.857 8.787 1.00 93.06 82 GLN A CA 1
ATOM 631 C C . GLN A 1 82 ? -2.053 7.829 9.618 1.00 93.06 82 GLN A C 1
ATOM 633 O O . GLN A 1 82 ? -2.690 7.405 10.588 1.00 93.06 82 GLN A O 1
ATOM 638 N N . ASN A 1 83 ? -2.089 9.106 9.233 1.00 90.38 83 ASN A N 1
ATOM 639 C CA . ASN A 1 83 ? -2.887 10.133 9.903 1.00 90.38 83 ASN A CA 1
ATOM 640 C C . ASN A 1 83 ? -4.382 9.785 9.873 1.00 90.38 83 ASN A C 1
ATOM 642 O O . ASN A 1 83 ? -5.091 10.003 10.855 1.00 90.38 83 ASN A O 1
ATOM 646 N N . LEU A 1 84 ? -4.833 9.131 8.799 1.00 87.56 84 LEU A N 1
ATOM 647 C CA . LEU A 1 84 ? -6.190 8.594 8.669 1.00 87.56 84 LEU A CA 1
ATOM 648 C C . LEU A 1 84 ? -6.375 7.181 9.233 1.00 87.56 84 LEU A C 1
ATOM 650 O O . LEU A 1 84 ? -7.452 6.603 9.104 1.00 87.56 84 LEU A O 1
ATOM 654 N N . ARG A 1 85 ? -5.345 6.615 9.873 1.00 89.38 85 ARG A N 1
ATOM 655 C CA . ARG A 1 85 ? -5.360 5.258 10.442 1.00 89.38 85 ARG A CA 1
ATOM 656 C C . ARG A 1 85 ? -5.712 4.179 9.414 1.00 89.38 85 ARG A C 1
ATOM 658 O O . ARG A 1 85 ? -6.306 3.171 9.774 1.00 89.38 85 ARG A O 1
ATOM 665 N N . ILE A 1 86 ? -5.336 4.374 8.151 1.00 90.50 86 ILE A N 1
ATOM 666 C CA . ILE A 1 86 ? -5.526 3.390 7.073 1.00 90.50 86 ILE A CA 1
ATOM 667 C C . ILE A 1 86 ? -4.384 2.377 7.070 1.00 90.50 86 ILE A C 1
ATOM 669 O O . ILE A 1 86 ? -4.578 1.181 6.845 1.00 90.50 86 ILE A O 1
ATOM 673 N N . VAL A 1 87 ? -3.182 2.857 7.366 1.00 94.38 87 VAL A N 1
ATOM 674 C CA . VAL A 1 87 ? -1.956 2.066 7.412 1.00 94.38 87 VAL A CA 1
ATOM 675 C C . VAL A 1 87 ? -1.352 2.200 8.807 1.00 94.38 87 VAL A C 1
ATOM 677 O O . VAL A 1 87 ? -1.473 3.239 9.456 1.00 94.38 87 VAL A O 1
ATOM 680 N N . ARG A 1 88 ? -0.706 1.140 9.288 1.00 94.44 88 ARG A N 1
ATOM 681 C CA . ARG A 1 88 ? 0.050 1.125 10.542 1.00 94.44 88 ARG A CA 1
ATOM 682 C C . ARG A 1 88 ? 1.493 0.708 10.293 1.00 94.44 88 ARG A C 1
ATOM 684 O O . ARG A 1 88 ? 1.756 -0.134 9.434 1.00 94.44 88 ARG A O 1
ATOM 691 N N . ALA A 1 89 ? 2.399 1.269 11.083 1.00 95.19 89 ALA A N 1
ATOM 692 C CA . ALA A 1 89 ? 3.802 0.888 11.111 1.00 95.19 89 ALA A CA 1
ATOM 693 C C . ALA A 1 89 ? 4.054 -0.200 12.164 1.00 95.19 89 ALA A C 1
ATOM 695 O O . ALA A 1 89 ? 3.419 -0.213 13.220 1.00 95.19 89 ALA A O 1
ATOM 696 N N . PHE A 1 90 ? 5.019 -1.076 11.908 1.00 92.50 90 PHE A N 1
ATOM 697 C CA . PHE A 1 90 ? 5.636 -1.917 12.928 1.00 92.50 90 PHE A CA 1
ATOM 698 C C . PHE A 1 90 ? 7.120 -2.114 12.622 1.00 92.50 90 PHE A C 1
ATOM 700 O O . PHE A 1 90 ? 7.543 -2.130 11.463 1.00 92.50 90 PHE A O 1
ATOM 707 N N . THR A 1 91 ? 7.921 -2.247 13.674 1.00 90.06 91 THR A N 1
ATOM 708 C CA . THR A 1 91 ? 9.378 -2.315 13.557 1.00 90.06 91 THR A CA 1
ATOM 709 C C . THR A 1 91 ? 9.842 -3.763 13.579 1.00 90.06 91 THR A C 1
ATOM 711 O O . THR A 1 91 ? 9.559 -4.503 14.517 1.00 90.06 91 THR A O 1
ATOM 714 N N . VAL A 1 92 ? 10.596 -4.151 12.554 1.00 83.44 92 VAL A N 1
ATOM 715 C CA . VAL A 1 92 ? 11.335 -5.412 12.473 1.00 83.44 92 VAL A CA 1
ATOM 716 C C . VAL A 1 92 ? 12.786 -5.043 12.223 1.00 83.44 92 VAL A C 1
ATOM 718 O O . VAL A 1 92 ? 13.175 -4.841 11.073 1.00 83.44 92 VAL A O 1
ATOM 721 N N . VAL A 1 93 ? 13.558 -4.896 13.303 1.00 75.44 93 VAL A N 1
ATOM 722 C CA . VAL A 1 93 ? 14.931 -4.366 13.276 1.00 75.44 93 VAL A CA 1
ATOM 723 C C . VAL A 1 93 ? 15.748 -5.006 12.141 1.00 75.44 93 VAL A C 1
ATOM 725 O O . VAL A 1 93 ? 15.738 -6.232 12.016 1.00 75.44 93 VAL A O 1
ATOM 728 N N . PRO A 1 94 ? 16.436 -4.206 11.299 1.00 81.38 94 PRO A N 1
ATOM 729 C CA . PRO A 1 94 ? 16.586 -2.740 11.339 1.00 81.38 94 PRO A CA 1
ATOM 730 C C . PRO A 1 94 ? 15.519 -1.949 10.546 1.00 81.38 94 PRO A C 1
ATOM 732 O O . PRO A 1 94 ? 15.702 -0.765 10.279 1.00 81.38 94 PRO A O 1
ATOM 735 N N . HIS A 1 95 ? 14.416 -2.571 10.132 1.00 83.62 95 HIS A N 1
ATOM 736 C CA . HIS A 1 95 ? 13.440 -1.992 9.203 1.00 83.62 95 HIS A CA 1
ATOM 737 C C . HIS A 1 95 ? 12.121 -1.579 9.869 1.00 83.62 95 HIS A C 1
ATOM 739 O O . HIS A 1 95 ? 11.646 -2.215 10.810 1.00 83.62 95 HIS A O 1
ATOM 745 N N . VAL A 1 96 ? 11.476 -0.555 9.306 1.00 92.12 96 VAL A N 1
ATOM 746 C CA . VAL A 1 96 ? 10.072 -0.216 9.576 1.00 92.12 96 VAL A CA 1
ATOM 747 C C . VAL A 1 96 ? 9.225 -0.716 8.411 1.00 92.12 96 VAL A C 1
ATOM 749 O O . VAL A 1 96 ? 9.537 -0.439 7.249 1.00 92.12 96 VAL A O 1
ATOM 752 N N . LEU A 1 97 ? 8.177 -1.473 8.726 1.00 94.69 97 LEU A N 1
ATOM 753 C CA . LEU A 1 97 ? 7.246 -2.040 7.759 1.00 94.69 97 LEU A CA 1
ATOM 754 C C . LEU A 1 97 ? 5.848 -1.466 7.962 1.00 94.69 97 LEU A C 1
ATOM 756 O O . LEU A 1 97 ? 5.421 -1.203 9.086 1.00 94.69 97 LEU A O 1
ATOM 760 N N . TYR A 1 98 ? 5.128 -1.327 6.858 1.00 96.06 98 TYR A N 1
ATOM 761 C CA . TYR A 1 98 ? 3.780 -0.793 6.797 1.00 96.06 98 TYR A CA 1
ATOM 762 C C . TYR A 1 98 ? 2.802 -1.866 6.338 1.00 96.06 98 TYR A C 1
ATOM 764 O O . TYR A 1 98 ? 3.085 -2.629 5.415 1.00 96.06 98 TYR A O 1
ATOM 772 N N . THR A 1 99 ? 1.645 -1.921 6.988 1.00 95.56 99 THR A N 1
ATOM 773 C CA . THR A 1 99 ? 0.535 -2.827 6.661 1.00 95.56 99 THR A CA 1
ATOM 774 C C . THR A 1 99 ? -0.795 -2.122 6.899 1.00 95.56 99 THR A C 1
ATOM 776 O O . 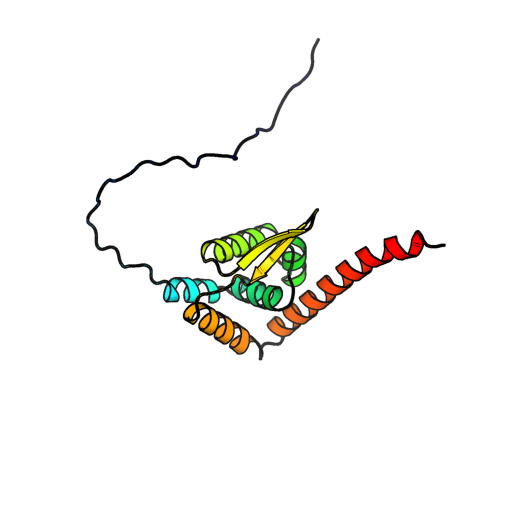THR A 1 99 ? -0.834 -1.099 7.585 1.00 95.56 99 THR A O 1
ATOM 779 N N . LEU A 1 100 ? -1.892 -2.654 6.361 1.00 93.12 100 LEU A N 1
ATOM 780 C CA . LEU A 1 100 ? -3.231 -2.132 6.638 1.00 93.12 100 LEU A CA 1
ATOM 781 C C . LEU A 1 100 ? -3.484 -2.091 8.145 1.00 93.12 100 LEU A C 1
ATOM 783 O O . LEU A 1 100 ? -3.177 -3.043 8.860 1.00 93.12 100 LEU A O 1
ATOM 787 N N . ALA A 1 101 ? -4.027 -0.993 8.651 1.00 91.19 101 ALA A N 1
ATOM 788 C CA . ALA A 1 101 ? -4.496 -0.925 10.026 1.00 91.19 101 ALA A CA 1
ATOM 789 C C . ALA A 1 101 ? -5.826 -1.691 10.177 1.00 91.19 101 ALA A C 1
ATOM 791 O O . ALA A 1 101 ? -6.550 -1.854 9.195 1.00 91.19 101 ALA A O 1
ATOM 792 N N . PRO A 1 102 ? -6.182 -2.159 11.386 1.00 86.31 102 PRO A N 1
ATOM 793 C CA . PRO A 1 102 ? -7.548 -2.584 11.661 1.00 86.31 102 PRO A CA 1
ATOM 794 C C . PRO A 1 102 ? -8.469 -1.368 11.509 1.00 86.31 102 PRO A C 1
ATOM 796 O O . PRO A 1 102 ? -8.297 -0.368 12.208 1.00 86.31 102 PRO A O 1
ATOM 799 N N . LEU A 1 103 ? -9.404 -1.440 10.567 1.00 84.00 103 LEU A N 1
ATOM 800 C CA . LEU A 1 103 ? -10.324 -0.353 10.250 1.00 84.00 103 LEU A CA 1
ATOM 801 C C . LEU A 1 103 ? -11.674 -0.568 10.936 1.00 84.00 103 LEU A C 1
ATOM 803 O O . LEU A 1 103 ? -12.086 -1.694 11.196 1.00 84.00 103 LEU A O 1
ATOM 807 N N . ALA A 1 104 ? -12.398 0.520 11.200 1.00 81.12 104 ALA A N 1
ATOM 808 C CA . ALA A 1 104 ? -13.809 0.418 11.560 1.00 81.12 104 ALA A CA 1
ATOM 809 C C . ALA A 1 104 ? -14.607 -0.176 10.384 1.00 81.12 104 ALA A C 1
ATOM 811 O O . ALA A 1 104 ? -14.318 0.135 9.230 1.00 81.12 104 ALA A O 1
ATOM 812 N N . ALA A 1 105 ? -15.662 -0.949 10.662 1.00 80.81 105 ALA A N 1
ATOM 813 C CA . ALA A 1 105 ? -16.378 -1.753 9.658 1.00 80.81 105 ALA A CA 1
ATOM 814 C C . ALA A 1 105 ? -16.866 -0.990 8.403 1.00 80.81 105 ALA A C 1
ATOM 816 O O . ALA A 1 105 ? -17.042 -1.574 7.337 1.00 80.81 105 ALA A O 1
ATOM 817 N N . HIS A 1 106 ? -17.139 0.315 8.493 1.00 81.69 106 HIS A N 1
ATOM 818 C CA . HIS A 1 106 ? -17.502 1.127 7.323 1.00 81.69 106 HIS A CA 1
ATOM 819 C C . HIS A 1 106 ? -16.274 1.562 6.503 1.00 81.69 106 HIS A C 1
ATOM 821 O O . HIS A 1 106 ? -16.309 1.467 5.280 1.00 81.69 106 HIS A O 1
ATOM 827 N N . HIS A 1 107 ? -15.177 1.970 7.150 1.00 82.75 107 HIS A N 1
ATOM 828 C CA . HIS A 1 107 ? -13.909 2.272 6.475 1.00 82.75 107 HIS A CA 1
ATOM 829 C C . HIS A 1 107 ? -13.287 1.025 5.848 1.00 82.75 107 HIS A C 1
ATOM 831 O O . HIS A 1 107 ? -12.762 1.098 4.743 1.00 82.75 107 HIS A O 1
ATOM 837 N N . GLU A 1 108 ? -13.393 -0.120 6.521 1.00 85.56 108 GLU A N 1
ATOM 838 C CA . GLU A 1 108 ? -12.947 -1.406 5.991 1.00 85.56 108 GLU A CA 1
ATOM 839 C C . GLU A 1 108 ? -13.681 -1.746 4.694 1.00 85.56 108 GLU A C 1
ATOM 841 O O . GLU A 1 108 ? -13.042 -2.007 3.681 1.00 85.56 108 GLU A O 1
ATOM 846 N N . ARG A 1 109 ? -15.017 -1.638 4.682 1.00 86.94 109 ARG A N 1
ATOM 847 C CA . ARG A 1 109 ? -15.821 -1.874 3.473 1.00 86.94 109 ARG A CA 1
ATOM 848 C C . ARG A 1 109 ? -15.442 -0.948 2.322 1.00 86.94 109 ARG A C 1
ATOM 850 O O . ARG A 1 109 ? -15.351 -1.413 1.192 1.00 86.94 109 ARG A O 1
ATOM 857 N N . LEU A 1 110 ? -15.189 0.331 2.598 1.00 88.56 110 LEU A N 1
ATOM 858 C CA . LEU A 1 110 ? -14.748 1.287 1.579 1.00 88.56 110 LEU A CA 1
ATOM 859 C C . LEU A 1 110 ? -13.349 0.962 1.046 1.00 88.56 110 LEU A C 1
ATOM 861 O O . LEU A 1 110 ? -13.142 0.968 -0.165 1.00 88.56 110 LEU A O 1
ATOM 865 N N . ALA A 1 111 ? -12.405 0.627 1.926 1.00 86.38 111 ALA A N 1
ATOM 866 C CA . ALA A 1 111 ? -11.066 0.212 1.527 1.00 86.38 111 ALA A CA 1
ATOM 867 C C . ALA A 1 111 ? -11.104 -1.083 0.698 1.00 86.38 111 ALA A C 1
ATOM 869 O O . ALA A 1 111 ? -10.454 -1.161 -0.342 1.00 86.38 111 ALA A O 1
ATOM 870 N N . CYS A 1 112 ? -11.906 -2.072 1.104 1.00 89.44 112 CYS A N 1
ATOM 871 C CA . CYS A 1 112 ? -12.138 -3.293 0.334 1.00 89.44 112 CYS A CA 1
ATOM 872 C C . CYS A 1 112 ? -12.747 -2.987 -1.035 1.00 89.44 112 CYS A C 1
ATOM 874 O O . CYS A 1 112 ? -12.206 -3.445 -2.036 1.00 89.44 112 CYS A O 1
ATOM 876 N N . ALA A 1 113 ? -13.794 -2.160 -1.100 1.00 91.62 113 ALA A N 1
ATOM 877 C CA . ALA A 1 113 ? -14.420 -1.771 -2.362 1.00 91.62 113 ALA A CA 1
ATOM 878 C C . ALA A 1 113 ? -13.429 -1.073 -3.308 1.00 91.62 113 ALA A C 1
ATOM 880 O O . ALA A 1 113 ? -13.376 -1.407 -4.489 1.00 91.62 113 ALA A O 1
ATOM 881 N N . ALA A 1 114 ? -12.590 -0.167 -2.797 1.00 91.12 114 ALA A N 1
ATOM 882 C CA . ALA A 1 114 ? -11.542 0.481 -3.587 1.00 91.12 114 ALA A CA 1
ATOM 883 C C . ALA A 1 114 ? -10.488 -0.526 -4.090 1.00 91.12 114 ALA A C 1
ATOM 885 O O . ALA A 1 114 ? -10.106 -0.507 -5.260 1.00 91.12 114 ALA A O 1
ATOM 886 N N . LEU A 1 115 ? -10.042 -1.446 -3.228 1.00 91.50 115 LEU A N 1
ATOM 887 C CA . LEU A 1 115 ? -9.078 -2.495 -3.581 1.00 91.50 115 LEU A CA 1
ATOM 888 C C . LEU A 1 115 ? -9.639 -3.527 -4.568 1.00 91.50 115 LEU A C 1
ATOM 890 O O . LEU A 1 115 ? -8.873 -4.109 -5.349 1.00 91.50 115 LEU A O 1
ATOM 894 N N . ASP A 1 116 ? -10.944 -3.776 -4.509 1.00 92.69 116 ASP A N 1
ATOM 895 C CA . ASP A 1 116 ? -11.669 -4.651 -5.420 1.00 92.69 116 ASP A CA 1
ATOM 896 C C . ASP A 1 116 ? -11.894 -3.971 -6.772 1.00 92.69 116 ASP A C 1
ATOM 898 O O . ASP A 1 116 ? -11.657 -4.607 -7.799 1.00 92.69 116 ASP A O 1
ATOM 902 N N . ALA A 1 117 ? -12.215 -2.674 -6.791 1.00 91.00 117 ALA A N 1
ATOM 903 C CA . ALA A 1 117 ? -12.358 -1.889 -8.018 1.00 91.00 117 ALA A CA 1
ATOM 904 C C . ALA A 1 117 ? -11.078 -1.902 -8.871 1.00 91.00 117 ALA A C 1
ATOM 906 O O . ALA A 1 117 ? -11.145 -2.039 -10.090 1.00 91.00 117 ALA A O 1
ATOM 907 N N . VAL A 1 118 ? -9.900 -1.866 -8.240 1.00 90.88 118 VAL A N 1
ATOM 908 C CA . VAL A 1 118 ? -8.617 -1.929 -8.965 1.00 90.88 118 VAL A CA 1
ATOM 909 C C . VAL A 1 118 ? -8.127 -3.347 -9.263 1.00 90.88 118 VAL A C 1
ATOM 911 O O . VAL A 1 118 ? -7.030 -3.524 -9.784 1.00 90.88 118 VAL A O 1
ATOM 914 N N . ARG A 1 119 ? -8.906 -4.400 -8.971 1.00 87.56 119 ARG A N 1
ATOM 915 C CA . ARG A 1 119 ? -8.521 -5.773 -9.359 1.00 87.56 119 ARG A CA 1
ATOM 916 C C . ARG A 1 119 ? -8.456 -5.964 -10.870 1.00 87.56 119 ARG A C 1
ATOM 918 O O . ARG A 1 119 ? -7.682 -6.808 -11.312 1.00 87.56 119 ARG A O 1
ATOM 925 N N . GLY A 1 120 ? -9.265 -5.232 -11.630 1.00 88.06 120 GLY A N 1
ATOM 926 C CA . GLY A 1 120 ? -9.267 -5.312 -13.090 1.00 88.06 120 GLY A CA 1
ATOM 927 C C . GLY A 1 120 ? -8.092 -4.590 -13.750 1.00 88.06 120 GLY A C 1
ATOM 928 O O . GLY A 1 120 ? -7.813 -4.851 -14.914 1.00 88.06 120 GLY A O 1
ATOM 929 N N . ASP A 1 121 ? -7.396 -3.710 -13.026 1.00 93.50 121 ASP A N 1
ATOM 930 C CA . ASP A 1 121 ? -6.309 -2.903 -13.575 1.00 93.50 121 ASP A CA 1
ATOM 931 C C . ASP A 1 121 ? 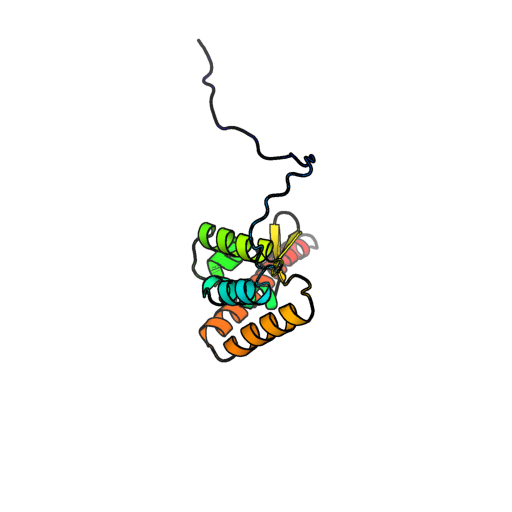-4.986 -3.702 -13.635 1.00 93.50 121 ASP A C 1
ATOM 933 O O . ASP A 1 121 ? -4.455 -4.108 -12.591 1.00 93.50 121 ASP A O 1
ATOM 937 N N . PRO A 1 122 ? -4.399 -3.908 -14.832 1.00 93.69 122 PRO A N 1
ATOM 938 C CA . PRO A 1 122 ? -3.108 -4.572 -14.978 1.00 93.69 122 PRO A CA 1
ATOM 939 C C . PRO A 1 122 ? -1.975 -3.885 -14.207 1.00 93.69 122 PRO A C 1
ATOM 941 O O . PRO A 1 122 ? -1.090 -4.573 -13.693 1.00 93.69 122 PRO A O 1
ATOM 944 N N . ALA A 1 123 ? -1.982 -2.552 -14.091 1.00 92.62 123 ALA A N 1
ATOM 945 C CA . ALA A 1 123 ? -0.955 -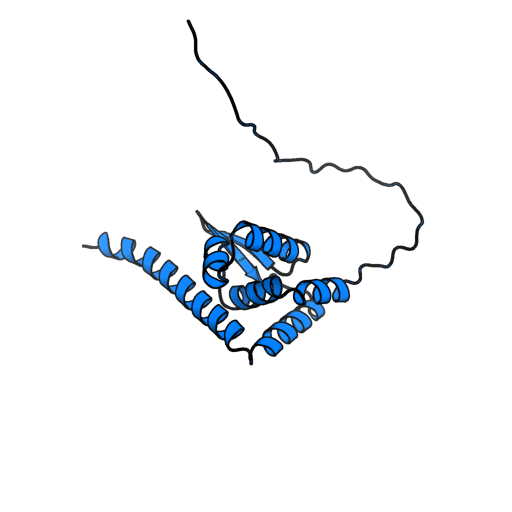1.826 -13.346 1.00 92.62 123 ALA A CA 1
ATOM 946 C C . ALA A 1 123 ? -1.030 -2.153 -11.849 1.00 92.62 123 ALA A C 1
ATOM 948 O O . ALA A 1 123 ? -0.026 -2.560 -11.259 1.00 92.62 123 ALA A O 1
ATOM 949 N N . ALA A 1 124 ? -2.229 -2.118 -11.265 1.00 92.69 124 ALA A N 1
ATOM 950 C CA . ALA A 1 124 ? -2.451 -2.541 -9.887 1.00 92.69 124 ALA A CA 1
ATOM 951 C C . ALA A 1 124 ? -2.060 -4.012 -9.641 1.00 92.69 124 ALA A C 1
ATOM 953 O O . ALA A 1 124 ? -1.575 -4.358 -8.558 1.00 92.69 124 ALA A O 1
ATOM 954 N N . GLN A 1 125 ? -2.238 -4.903 -10.620 1.00 94.12 125 GLN A N 1
ATOM 955 C CA . GLN A 1 125 ? -1.807 -6.298 -10.482 1.00 94.12 125 GLN A CA 1
ATOM 956 C C . GLN A 1 125 ? -0.286 -6.464 -10.563 1.00 94.12 125 GLN A C 1
ATOM 958 O O . GLN A 1 125 ? 0.268 -7.284 -9.824 1.00 94.12 125 GLN A O 1
ATOM 963 N N . ARG A 1 126 ? 0.407 -5.659 -11.380 1.00 95.19 126 ARG A N 1
ATOM 964 C CA . ARG A 1 126 ? 1.880 -5.607 -11.392 1.00 95.19 126 ARG A CA 1
ATOM 965 C C . ARG A 1 126 ? 2.430 -5.162 -10.043 1.00 95.19 126 ARG A C 1
ATOM 967 O O . ARG A 1 126 ? 3.285 -5.857 -9.499 1.00 95.19 126 ARG A O 1
ATOM 974 N N . ASP A 1 127 ? 1.871 -4.101 -9.461 1.00 95.62 127 ASP A N 1
ATOM 975 C CA . ASP A 1 127 ? 2.269 -3.619 -8.131 1.00 95.62 127 ASP A CA 1
ATOM 976 C C . ASP A 1 127 ? 2.121 -4.737 -7.073 1.00 95.62 127 ASP A C 1
ATOM 978 O O . ASP A 1 127 ? 3.034 -5.004 -6.286 1.00 95.62 127 ASP A O 1
ATOM 982 N N . ARG A 1 128 ? 1.005 -5.487 -7.102 1.00 93.12 128 ARG A N 1
ATOM 983 C CA . ARG A 1 128 ? 0.772 -6.637 -6.201 1.00 93.12 128 ARG A CA 1
ATOM 984 C C . ARG A 1 128 ? 1.763 -7.777 -6.408 1.00 93.12 128 ARG A C 1
ATOM 986 O O . ARG A 1 128 ? 2.194 -8.400 -5.432 1.00 93.12 128 ARG A O 1
ATOM 993 N N . ALA A 1 129 ? 2.074 -8.104 -7.658 1.00 94.56 129 ALA A N 1
ATOM 994 C CA . ALA A 1 129 ? 3.028 -9.157 -7.983 1.00 94.56 129 ALA A CA 1
ATOM 995 C C . ALA A 1 129 ? 4.440 -8.772 -7.515 1.00 94.56 129 ALA A C 1
ATOM 997 O O . ALA A 1 129 ? 5.104 -9.569 -6.846 1.00 94.56 129 ALA A O 1
ATOM 998 N N . ALA A 1 130 ? 4.852 -7.529 -7.771 1.00 95.19 130 ALA A N 1
ATOM 999 C CA . ALA A 1 130 ? 6.131 -6.981 -7.336 1.00 95.19 130 ALA A CA 1
ATOM 1000 C C . ALA A 1 130 ? 6.254 -6.955 -5.803 1.00 95.19 130 ALA A C 1
ATOM 1002 O O . ALA A 1 130 ? 7.272 -7.395 -5.264 1.00 95.19 130 ALA A O 1
ATOM 1003 N N . ALA A 1 131 ? 5.197 -6.553 -5.087 1.00 94.12 131 ALA A N 1
ATOM 1004 C CA . ALA A 1 131 ? 5.142 -6.601 -3.624 1.00 94.12 131 ALA A CA 1
ATOM 1005 C C . ALA A 1 131 ? 5.434 -8.007 -3.076 1.00 94.12 131 ALA A C 1
ATOM 1007 O O . ALA A 1 131 ? 6.285 -8.186 -2.199 1.00 94.12 131 ALA A O 1
ATOM 1008 N N . ARG A 1 132 ? 4.778 -9.031 -3.635 1.00 92.56 132 ARG A N 1
ATOM 1009 C CA . ARG A 1 132 ? 5.005 -10.432 -3.246 1.00 92.56 132 ARG A CA 1
ATOM 1010 C C . ARG A 1 132 ? 6.426 -10.895 -3.556 1.00 92.56 132 ARG A C 1
ATOM 1012 O O . ARG A 1 132 ? 7.040 -11.544 -2.710 1.00 92.56 132 ARG A O 1
ATOM 1019 N N . ALA A 1 133 ? 6.950 -10.560 -4.734 1.00 92.25 133 ALA A N 1
ATOM 1020 C CA . ALA A 1 133 ? 8.310 -10.921 -5.131 1.00 92.25 133 ALA A CA 1
ATOM 1021 C C . ALA A 1 133 ? 9.358 -10.319 -4.178 1.00 92.25 133 ALA A C 1
ATOM 1023 O O . ALA A 1 133 ? 10.245 -11.030 -3.709 1.00 92.25 133 ALA A O 1
ATOM 1024 N N . ARG A 1 134 ? 9.205 -9.040 -3.807 1.00 89.62 134 ARG A N 1
ATOM 1025 C CA . ARG A 1 134 ? 10.084 -8.362 -2.839 1.00 89.62 134 ARG A CA 1
ATOM 1026 C C . ARG A 1 134 ? 10.027 -8.988 -1.451 1.00 89.62 134 ARG A C 1
ATOM 1028 O O . ARG A 1 134 ? 11.069 -9.200 -0.835 1.00 89.62 134 ARG A O 1
ATOM 1035 N N . SER A 1 135 ? 8.827 -9.314 -0.970 1.00 86.38 135 SER A N 1
ATOM 1036 C CA . SER A 1 135 ? 8.660 -9.971 0.330 1.00 86.38 135 SER A CA 1
ATOM 1037 C C . SER A 1 135 ? 9.373 -11.328 0.376 1.00 86.38 135 SER A C 1
ATOM 1039 O O . SER A 1 135 ? 10.086 -11.597 1.341 1.00 86.38 135 SER A O 1
ATOM 1041 N N . ARG A 1 136 ? 9.271 -12.134 -0.691 1.00 83.75 136 ARG A N 1
ATOM 1042 C CA . ARG A 1 136 ? 9.985 -13.418 -0.807 1.00 83.75 136 ARG A CA 1
ATOM 1043 C C . ARG A 1 136 ? 11.499 -13.244 -0.844 1.00 83.75 136 ARG A C 1
ATOM 1045 O O . ARG A 1 136 ? 12.183 -13.836 -0.022 1.00 83.75 136 ARG A O 1
ATOM 1052 N N . ALA A 1 137 ? 12.008 -12.346 -1.687 1.00 83.69 137 ALA A N 1
ATOM 1053 C CA . ALA A 1 137 ? 13.445 -12.080 -1.773 1.00 83.69 137 ALA A CA 1
ATOM 1054 C C . ALA A 1 137 ? 14.059 -11.664 -0.418 1.00 83.69 137 ALA A C 1
ATOM 1056 O O . ALA A 1 137 ? 15.189 -12.039 -0.095 1.00 83.69 137 ALA A O 1
ATOM 1057 N N . ARG A 1 138 ? 13.308 -10.925 0.415 1.00 78.00 138 ARG A N 1
ATOM 1058 C CA . ARG A 1 138 ? 13.728 -10.582 1.786 1.00 78.00 138 ARG A CA 1
ATOM 1059 C C . ARG A 1 138 ? 13.771 -11.792 2.717 1.00 78.00 138 ARG A C 1
ATOM 1061 O O . ARG A 1 138 ? 14.674 -11.862 3.548 1.00 78.00 138 ARG A O 1
ATOM 1068 N N . LEU A 1 139 ? 12.812 -12.711 2.610 1.00 72.44 139 LEU A N 1
ATOM 1069 C CA . LEU A 1 139 ? 12.826 -13.959 3.377 1.00 72.44 139 LEU A CA 1
ATOM 1070 C C . LEU A 1 139 ? 14.006 -14.843 2.958 1.00 72.44 139 LEU A C 1
ATOM 1072 O O . LEU A 1 139 ? 14.741 -15.301 3.828 1.00 72.44 139 LEU A O 1
ATOM 1076 N N . ASP A 1 140 ? 14.261 -14.980 1.657 1.00 69.88 140 ASP A N 1
ATOM 1077 C CA . ASP A 1 140 ? 15.382 -15.774 1.135 1.00 69.88 140 ASP A CA 1
ATOM 1078 C C . ASP A 1 140 ? 16.734 -15.208 1.589 1.00 69.88 140 ASP A C 1
ATOM 1080 O O . ASP A 1 140 ? 17.604 -15.944 2.052 1.00 69.88 140 ASP A O 1
ATOM 1084 N N . THR A 1 141 ? 16.893 -13.880 1.553 1.00 69.56 141 THR A N 1
ATOM 1085 C CA . THR A 1 141 ? 18.109 -13.204 2.040 1.00 69.56 141 THR A CA 1
ATOM 1086 C C . THR A 1 141 ? 18.339 -13.440 3.535 1.00 69.56 141 THR A C 1
ATOM 1088 O O . THR A 1 141 ? 19.485 -13.511 3.968 1.00 69.56 141 THR A O 1
ATOM 1091 N N . ARG A 1 142 ? 17.271 -13.587 4.333 1.00 63.38 142 ARG A N 1
ATOM 1092 C CA . ARG A 1 142 ? 17.363 -13.925 5.764 1.00 63.38 142 ARG A CA 1
ATOM 1093 C C . ARG A 1 142 ? 17.625 -15.408 6.017 1.00 63.38 142 ARG A C 1
ATOM 1095 O O . ARG A 1 142 ? 18.291 -15.725 6.994 1.00 63.38 142 ARG A O 1
ATOM 1102 N N . ALA A 1 143 ? 17.117 -16.298 5.168 1.00 61.91 143 ALA A N 1
ATOM 1103 C CA . ALA A 1 143 ? 17.339 -17.739 5.287 1.00 61.91 143 ALA A CA 1
ATOM 1104 C C . ALA A 1 143 ? 18.758 -18.151 4.854 1.00 61.91 143 ALA A C 1
ATOM 1106 O O . ALA A 1 143 ? 19.332 -19.077 5.419 1.00 61.91 143 ALA A O 1
ATOM 1107 N N . ARG A 1 144 ? 19.351 -17.438 3.886 1.00 51.31 144 ARG A N 1
ATOM 1108 C CA . ARG A 1 144 ? 20.685 -17.735 3.340 1.00 51.31 144 ARG A CA 1
ATOM 1109 C C . ARG A 1 144 ? 21.840 -17.734 4.361 1.00 51.31 144 ARG A C 1
ATOM 1111 O O . ARG A 1 144 ? 22.648 -18.652 4.277 1.00 51.31 144 ARG A O 1
ATOM 1118 N N . PRO A 1 145 ? 21.950 -16.789 5.318 1.00 56.75 145 PRO A N 1
ATOM 1119 C CA . PRO A 1 145 ? 23.000 -16.850 6.338 1.00 56.75 145 PRO A CA 1
ATOM 1120 C C . PRO A 1 145 ? 22.838 -18.041 7.293 1.00 56.75 145 PRO A C 1
ATOM 1122 O O . PRO A 1 145 ? 23.835 -18.614 7.705 1.00 56.75 145 PRO A O 1
ATOM 1125 N N . ALA A 1 146 ? 21.609 -18.490 7.575 1.00 54.28 146 ALA A N 1
ATOM 1126 C CA . ALA A 1 146 ? 21.373 -19.612 8.488 1.00 54.28 146 ALA A CA 1
ATOM 1127 C C . ALA A 1 146 ? 21.798 -20.983 7.921 1.00 54.28 146 ALA A C 1
ATOM 1129 O O . ALA A 1 146 ? 21.980 -21.923 8.688 1.00 54.28 146 ALA A O 1
ATOM 1130 N N . LEU A 1 147 ? 21.950 -21.110 6.595 1.00 54.50 147 LEU A N 1
ATOM 1131 C CA . LEU A 1 147 ? 22.382 -22.355 5.948 1.00 54.50 147 LEU A CA 1
ATOM 1132 C C . LEU A 1 147 ? 23.908 -22.473 5.799 1.00 54.50 147 LEU A C 1
ATOM 1134 O O . LEU A 1 147 ? 24.403 -23.581 5.639 1.00 54.50 147 LEU A O 1
ATOM 1138 N N . MET A 1 148 ? 24.644 -21.355 5.819 1.00 54.69 148 MET A N 1
ATOM 1139 C CA . MET A 1 148 ? 26.108 -21.351 5.656 1.00 54.69 148 MET A CA 1
ATOM 1140 C C . MET A 1 148 ? 26.861 -21.596 6.973 1.00 54.69 148 MET A C 1
ATOM 1142 O O . MET A 1 148 ? 28.004 -22.032 6.925 1.00 54.69 148 MET A O 1
ATOM 1146 N N . ASP A 1 149 ? 26.209 -21.393 8.122 1.00 52.84 149 ASP A N 1
ATOM 1147 C CA . ASP A 1 149 ? 26.766 -21.659 9.460 1.00 52.84 149 ASP A CA 1
ATOM 1148 C C . ASP A 1 149 ? 26.510 -23.105 9.958 1.00 52.84 149 ASP A C 1
ATOM 1150 O O . ASP A 1 149 ? 26.806 -23.429 11.107 1.00 52.84 149 ASP A O 1
ATOM 1154 N N . ALA A 1 150 ? 25.929 -23.978 9.123 1.00 51.41 150 ALA A N 1
ATOM 1155 C CA . ALA A 1 150 ? 25.529 -25.348 9.483 1.00 51.41 150 ALA A CA 1
ATOM 1156 C C . ALA A 1 150 ? 26.374 -26.458 8.814 1.00 51.41 150 ALA A C 1
ATOM 1158 O O . ALA A 1 150 ? 25.960 -27.619 8.804 1.00 51.41 150 ALA A O 1
ATOM 1159 N N . THR A 1 151 ? 27.540 -26.110 8.265 1.00 45.19 151 THR A N 1
ATOM 1160 C CA . THR A 1 151 ? 28.516 -27.026 7.635 1.00 45.19 151 THR A CA 1
ATOM 1161 C C . THR A 1 151 ? 29.892 -26.808 8.227 1.00 45.19 151 THR A C 1
ATOM 1163 O O . THR A 1 151 ? 30.593 -27.821 8.436 1.00 45.19 151 THR A O 1
#

Secondary structure (DSSP, 8-state):
-------------------------S------HHHHHHHHHTSHHHHHHHHHHTTS-B-HHHHHHHHT--HHHHHHHHHHHHHTTSEEEEEETTEEEEEEPPPPHHHHHHHHHHHHHGGG-HHHHHHHHHHHHHHHHHHHHHHHHHHHT--

Solvent-accessible surface area (backbone atoms only — not comparable to full-atom values): 9266 Å² total; per-residue (Å²): 140,85,87,83,84,88,86,82,86,85,86,92,80,87,86,89,76,91,81,82,88,78,93,77,91,65,92,71,76,70,78,55,66,66,55,56,50,51,58,49,53,66,37,68,67,44,38,54,51,52,52,24,25,69,76,44,68,39,34,62,70,54,49,13,65,58,68,76,44,60,51,70,61,47,48,53,46,49,50,57,36,38,77,69,46,52,35,38,80,50,80,54,89,98,42,60,30,32,29,65,36,90,52,59,77,67,59,40,50,52,52,48,50,55,55,55,66,42,64,79,37,68,66,58,49,48,37,40,51,45,41,53,53,53,51,47,54,53,51,51,63,62,50,53,62,68,62,70,80,73,120

Nearest PDB structures (foldseek):
  1r22-assembly1_B  TM=7.967E-01  e=6.822E-06  Synechococcus elongatus PCC 7942 = FACHB-805
  6cda-assembly1_A-2  TM=8.735E-01  e=7.568E-05  Staphylococcus aureus
  4ooi-assembly1_A  TM=8.836E-01  e=1.531E-04  Vibrio cholerae O1 biovar El Tor str. N16961
  6o8o-assembly2_D  TM=8.911E-01  e=2.177E-04  Rhodobacter capsulatus
  2kko-assembly1_B  TM=7.363E-01  e=6.640E-04  Mycobacterium tuberculosis variant bovis

Sequence (151 aa):
MPRQKGYFHRHHARSLARRGDAAAKGDRVRPRLVGDLLATLNEPTHLRILNSVSRVPLSVPDLAAILELPEPIVSAAIETLQNLRIVRAFTVVPHVLYTLAPLAAHHERLACAALDAVRGDPAAQRDRAAARARSRARLDTRARPALMDAT